Protein AF-A0A7S2NDV3-F1 (afdb_monomer)

Radius of gyration: 21.77 Å; Cα contacts (8 Å, |Δi|>4): 247; chains: 1; bounding box: 43×36×60 Å

Secondary structure (DSSP, 8-state):
--HHHHHHHHHHHHHTT-----S----TT-HHHHHHTT-TT--SS----S------SSS-GGGB-SSSGGGS-PBPB-TTSBBB-TTS-BSSB-TTS-B--B--GGGB---B--TTS-GGGSSBPPPPSSHHHHHHHHHHHHHHHHHHHHHHHH---B-TTS-B--PPPP------

Organism: NCBI:txid327968

Foldseek 3Di:
DDPVVVVVVVVVCVVVVNQDDPPQDDDQVDQVSCVVSVNRPGDPDDDDPDWDDADDDDDDPQQKACQAIPGIGAGEADQLQATAGPVRHHPQADPVGQGDDGDAAPRHRQFDDDPPDDLVPGNGHGDDRDDPRRVQSVVLNVLSVVLVCCVPVVVDQADPVRHGRDRDGDDDDPDD

pLDDT: mean 88.49, std 9.41, range [41.91, 98.19]

Structure (mmCIF, N/CA/C/O backbone):
data_AF-A0A7S2NDV3-F1
#
_entry.id   AF-A0A7S2NDV3-F1
#
loop_
_atom_site.group_PDB
_atom_site.id
_atom_site.type_symbol
_atom_site.label_atom_id
_atom_site.label_alt_id
_atom_site.label_comp_id
_atom_site.label_asym_id
_atom_site.label_entity_id
_atom_site.label_seq_id
_atom_site.pdbx_PDB_ins_code
_atom_site.Cartn_x
_atom_site.Cartn_y
_atom_site.Cartn_z
_atom_site.occupancy
_atom_site.B_iso_or_equiv
_atom_site.auth_seq_id
_atom_site.auth_comp_id
_atom_site.auth_asym_id
_atom_site.auth_atom_id
_atom_site.pdbx_PDB_model_num
ATOM 1 N N . MET A 1 1 ? 12.909 -9.324 -5.834 1.00 70.31 1 MET A N 1
ATOM 2 C CA . MET A 1 1 ? 12.672 -10.506 -6.708 1.00 70.31 1 MET A CA 1
ATOM 3 C C . MET A 1 1 ? 13.880 -11.443 -6.679 1.00 70.31 1 MET A C 1
ATOM 5 O O . MET A 1 1 ? 14.995 -10.957 -6.842 1.00 70.31 1 MET A O 1
ATOM 9 N N . PRO A 1 2 ? 13.688 -12.766 -6.529 1.00 90.62 2 PRO A N 1
ATOM 10 C CA . PRO A 1 2 ? 14.780 -13.739 -6.563 1.00 90.62 2 PRO A CA 1
ATOM 11 C C . PRO A 1 2 ? 15.594 -13.700 -7.876 1.00 90.62 2 PRO A C 1
ATOM 13 O O . PRO A 1 2 ? 14.996 -13.601 -8.955 1.00 90.62 2 PRO A O 1
ATOM 16 N N . PRO A 1 3 ? 16.934 -13.862 -7.839 1.00 93.12 3 PRO A N 1
ATOM 17 C CA . PRO A 1 3 ? 17.782 -13.780 -9.036 1.00 93.12 3 PRO A CA 1
ATOM 18 C C . PRO A 1 3 ? 17.395 -14.754 -10.161 1.00 93.12 3 PRO A C 1
ATOM 20 O O . PRO A 1 3 ? 17.480 -14.420 -11.345 1.00 93.12 3 PRO A O 1
ATOM 23 N N . ALA A 1 4 ? 16.934 -15.958 -9.808 1.00 95.19 4 ALA A N 1
ATOM 24 C CA . ALA A 1 4 ? 16.512 -16.969 -10.778 1.00 95.19 4 ALA A CA 1
ATOM 25 C C . ALA A 1 4 ? 15.273 -16.530 -11.580 1.00 95.19 4 ALA A C 1
ATOM 27 O O . ALA A 1 4 ? 15.246 -16.691 -12.803 1.00 95.19 4 ALA A O 1
ATOM 28 N N . ALA A 1 5 ? 14.288 -15.924 -10.908 1.00 95.50 5 ALA A N 1
ATOM 29 C CA . ALA A 1 5 ? 13.091 -15.386 -11.547 1.00 95.50 5 ALA A CA 1
ATOM 30 C C . ALA A 1 5 ? 13.449 -14.220 -12.481 1.00 95.50 5 ALA A C 1
ATOM 32 O O . ALA A 1 5 ? 13.055 -14.221 -13.646 1.00 95.50 5 ALA A O 1
ATOM 33 N N . ALA A 1 6 ? 14.307 -13.300 -12.023 1.00 93.56 6 ALA A N 1
ATOM 34 C CA . ALA A 1 6 ? 14.799 -12.187 -12.839 1.00 93.56 6 ALA A CA 1
ATOM 35 C C . ALA A 1 6 ? 15.451 -12.671 -14.145 1.00 93.56 6 ALA A C 1
ATOM 37 O O . ALA A 1 6 ? 15.145 -12.186 -15.238 1.00 93.56 6 ALA A O 1
ATOM 38 N N . LYS A 1 7 ? 16.323 -13.683 -14.038 1.00 95.69 7 LYS A N 1
ATOM 39 C CA . LYS A 1 7 ? 17.017 -14.287 -15.182 1.00 95.69 7 LYS A CA 1
ATOM 40 C C . LYS A 1 7 ? 16.050 -14.968 -16.150 1.00 95.69 7 LYS A C 1
ATOM 42 O O . LYS A 1 7 ? 16.235 -14.864 -17.365 1.00 95.69 7 LYS A O 1
ATOM 47 N N . TYR A 1 8 ? 15.038 -15.663 -15.631 1.00 96.38 8 TYR A N 1
ATOM 48 C CA . TYR A 1 8 ? 13.991 -16.272 -16.449 1.00 96.38 8 TYR A CA 1
ATOM 49 C C . TYR A 1 8 ? 13.223 -15.209 -17.245 1.00 96.38 8 TYR A C 1
ATOM 51 O O . TYR A 1 8 ? 13.155 -15.315 -18.472 1.00 96.38 8 TYR A O 1
ATOM 59 N N . CYS A 1 9 ? 12.724 -14.167 -16.571 1.00 96.50 9 CYS A N 1
ATOM 60 C CA . CYS A 1 9 ? 11.962 -13.088 -17.201 1.00 96.50 9 CYS A CA 1
ATOM 61 C C . CYS A 1 9 ? 12.781 -12.394 -18.290 1.00 96.50 9 CYS A C 1
ATOM 63 O O . CYS A 1 9 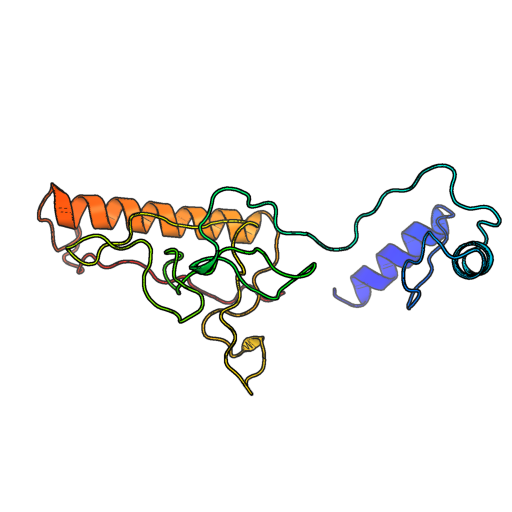? 12.309 -12.264 -19.418 1.00 96.50 9 CYS A O 1
ATOM 65 N N . LYS A 1 10 ? 14.045 -12.052 -18.003 1.00 95.94 10 LYS A N 1
ATOM 66 C CA . LYS A 1 10 ? 14.936 -11.422 -18.986 1.00 95.94 10 LYS A CA 1
ATOM 67 C C . LYS A 1 10 ? 15.077 -12.257 -20.256 1.00 95.94 10 LYS A C 1
ATOM 69 O O . LYS A 1 10 ? 14.943 -11.736 -21.362 1.00 95.94 10 LYS A O 1
ATOM 74 N N . ARG A 1 11 ? 15.304 -13.566 -20.103 1.00 96.81 11 ARG A N 1
ATOM 75 C CA . ARG A 1 11 ? 15.423 -14.499 -21.233 1.00 96.81 11 ARG A CA 1
ATOM 76 C C . ARG A 1 11 ? 14.124 -14.594 -22.033 1.00 96.81 11 ARG A C 1
ATOM 78 O O . ARG A 1 11 ? 14.182 -14.627 -23.260 1.00 96.81 11 ARG A O 1
ATOM 85 N N . TYR A 1 12 ? 12.977 -14.652 -21.358 1.00 97.81 12 TYR A N 1
ATOM 86 C CA . TYR A 1 12 ? 11.671 -14.688 -22.017 1.00 97.81 12 TYR A CA 1
ATOM 87 C C . TYR A 1 12 ? 11.427 -13.423 -22.846 1.00 97.81 12 TYR A C 1
ATOM 89 O O . TYR A 1 12 ? 11.099 -13.526 -24.026 1.00 97.81 12 TYR A O 1
ATOM 97 N N . MET A 1 13 ? 11.655 -12.245 -22.263 1.00 97.81 13 MET A N 1
ATOM 98 C CA . MET A 1 13 ? 11.499 -10.962 -22.950 1.00 97.81 13 MET A CA 1
ATOM 99 C C . MET A 1 13 ? 12.413 -10.873 -24.182 1.00 97.81 13 MET A C 1
ATOM 101 O O . MET A 1 13 ? 11.939 -10.579 -25.276 1.00 97.81 13 MET A O 1
ATOM 105 N N . THR A 1 14 ? 13.695 -11.242 -24.052 1.00 97.12 14 THR A N 1
ATOM 106 C CA . THR A 1 14 ? 14.635 -11.270 -25.188 1.00 97.12 14 THR A CA 1
ATOM 107 C C . THR A 1 14 ? 14.188 -12.231 -26.293 1.00 97.12 14 THR A C 1
ATOM 109 O O . THR A 1 14 ? 14.258 -11.875 -27.467 1.00 97.12 14 THR A O 1
ATOM 112 N N . ARG A 1 15 ? 13.694 -13.429 -25.945 1.00 98.06 15 ARG A N 1
ATOM 113 C CA . ARG A 1 15 ? 13.183 -14.408 -26.924 1.00 98.06 15 ARG A CA 1
ATOM 114 C C . ARG A 1 15 ? 11.976 -13.882 -27.705 1.00 98.06 15 ARG A C 1
ATOM 116 O O . ARG A 1 15 ? 11.782 -14.290 -28.842 1.00 98.06 15 ARG A O 1
ATOM 123 N N . ASN A 1 16 ? 11.190 -12.996 -27.100 1.00 98.19 16 ASN A N 1
ATOM 124 C CA . ASN A 1 16 ? 10.034 -12.357 -27.724 1.00 98.19 16 ASN A CA 1
ATOM 125 C C . ASN A 1 16 ? 10.367 -10.975 -28.311 1.00 98.19 16 ASN A C 1
ATOM 127 O O . ASN A 1 16 ? 9.462 -10.189 -28.564 1.00 98.19 16 ASN A O 1
ATOM 131 N N . HIS A 1 17 ? 11.653 -10.672 -28.524 1.00 96.94 17 HIS A N 1
ATOM 132 C CA . HIS A 1 17 ? 12.119 -9.417 -29.123 1.00 96.94 17 HIS A CA 1
ATOM 133 C C . HIS A 1 17 ? 11.707 -8.152 -28.350 1.00 96.94 17 HIS A C 1
ATOM 135 O O . HIS A 1 17 ? 11.635 -7.066 -28.917 1.00 96.94 17 HIS A O 1
ATOM 141 N N . ILE A 1 18 ? 11.483 -8.276 -27.039 1.00 96.81 18 ILE A N 1
ATOM 142 C CA . ILE A 1 18 ? 11.200 -7.142 -26.159 1.00 96.81 18 ILE A CA 1
ATOM 143 C C . ILE A 1 18 ? 12.537 -6.550 -25.697 1.00 96.81 18 ILE A C 1
ATOM 145 O O . ILE A 1 18 ? 13.295 -7.183 -24.946 1.00 96.81 18 ILE A O 1
ATOM 149 N N . ALA A 1 19 ? 12.830 -5.336 -26.168 1.00 95.25 19 ALA A N 1
ATOM 150 C CA . ALA A 1 19 ? 13.983 -4.554 -25.737 1.00 95.25 19 ALA A CA 1
ATOM 151 C C . ALA A 1 19 ? 13.829 -4.154 -24.261 1.00 95.25 19 ALA A C 1
ATOM 153 O O . ALA A 1 19 ? 12.751 -3.775 -23.809 1.00 95.25 19 ALA A O 1
ATOM 154 N N . GLN A 1 20 ? 14.908 -4.281 -23.491 1.00 94.00 20 GLN A N 1
ATOM 155 C CA . GLN A 1 20 ? 14.910 -4.057 -22.046 1.00 94.00 20 GLN A CA 1
ATOM 156 C C . GLN A 1 20 ? 16.024 -3.073 -21.700 1.00 94.00 20 GLN A C 1
ATOM 158 O O . GLN A 1 20 ? 17.187 -3.326 -22.014 1.00 94.00 20 GLN A O 1
ATOM 163 N N . HIS A 1 21 ? 15.674 -1.989 -21.012 1.00 94.25 21 HIS A N 1
ATOM 164 C CA . HIS A 1 21 ? 16.608 -0.957 -20.570 1.00 94.25 21 HIS A CA 1
ATOM 165 C C . HIS A 1 21 ? 16.515 -0.835 -19.047 1.00 94.25 21 HIS A C 1
ATOM 167 O O . HIS A 1 21 ? 15.452 -0.546 -18.507 1.00 94.25 21 HIS A O 1
ATOM 173 N N . TYR A 1 22 ? 17.624 -1.092 -18.355 1.00 92.06 22 TYR A N 1
ATOM 174 C CA . TYR A 1 22 ? 17.726 -0.992 -16.896 1.00 92.06 22 TYR A CA 1
ATOM 175 C C . TYR A 1 22 ? 18.493 0.272 -16.507 1.00 92.06 22 TYR A C 1
ATOM 177 O O . TYR A 1 22 ? 19.130 0.889 -17.363 1.00 92.06 22 TYR A O 1
ATOM 185 N N . GLU A 1 23 ? 18.392 0.676 -15.234 1.00 91.38 23 GLU A N 1
ATOM 186 C CA . GLU A 1 23 ? 19.080 1.868 -14.693 1.00 91.38 23 GLU A CA 1
ATOM 187 C C . GLU A 1 23 ? 18.840 3.125 -15.548 1.00 91.38 23 GLU A C 1
ATOM 189 O O . GLU A 1 23 ? 19.678 4.014 -15.689 1.00 91.38 23 GLU A O 1
ATOM 194 N N . THR A 1 24 ? 17.671 3.175 -16.184 1.00 92.25 24 THR A N 1
ATOM 195 C CA . THR A 1 24 ? 17.275 4.239 -17.095 1.00 92.25 24 THR A CA 1
ATOM 196 C C . THR A 1 24 ? 16.005 4.849 -16.542 1.00 92.25 24 THR A C 1
ATOM 198 O O . THR A 1 24 ? 14.953 4.214 -16.521 1.00 92.25 24 THR A O 1
ATOM 201 N N . LYS A 1 25 ? 16.129 6.077 -16.041 1.00 91.44 25 LYS A N 1
ATOM 202 C CA . LYS A 1 25 ? 14.998 6.852 -15.547 1.00 91.44 25 LYS A CA 1
ATOM 203 C C . LYS A 1 25 ? 14.077 7.198 -16.715 1.00 91.44 25 LYS A C 1
ATOM 205 O O . LYS A 1 25 ? 14.547 7.576 -17.784 1.00 91.44 25 LYS A O 1
ATOM 210 N N . TYR A 1 26 ? 12.777 7.055 -16.493 1.00 92.31 26 TYR A N 1
ATOM 211 C CA . TYR A 1 26 ? 11.763 7.444 -17.462 1.00 92.31 26 TYR A CA 1
ATOM 212 C C . TYR A 1 26 ? 11.678 8.973 -17.554 1.00 92.31 26 TYR A C 1
ATOM 214 O O . TYR A 1 26 ? 11.401 9.641 -16.555 1.00 92.31 26 TYR A O 1
ATOM 222 N N . GLU A 1 27 ? 11.935 9.512 -18.745 1.00 93.25 27 GLU A N 1
ATOM 223 C CA . GLU A 1 27 ? 11.950 10.951 -19.027 1.00 93.25 27 GLU A CA 1
ATOM 224 C C . GLU A 1 27 ? 11.256 11.224 -20.374 1.00 93.25 27 GLU A C 1
ATOM 226 O O . GLU A 1 27 ? 11.921 11.480 -21.375 1.00 93.25 27 GLU A O 1
ATOM 231 N N . PRO A 1 28 ? 9.913 11.176 -20.431 1.00 92.44 28 PRO A N 1
ATOM 232 C CA . PRO A 1 28 ? 9.171 11.226 -21.697 1.00 92.44 28 PRO A CA 1
ATOM 233 C C . PRO A 1 28 ? 9.291 12.568 -22.432 1.00 92.44 28 PRO A C 1
ATOM 235 O O . PRO A 1 28 ? 9.024 12.644 -23.624 1.00 92.44 28 PRO A O 1
ATOM 238 N N . GLN A 1 29 ? 9.718 13.624 -21.735 1.00 93.50 29 GLN A N 1
ATOM 239 C CA . GLN A 1 29 ? 9.953 14.954 -22.307 1.00 93.50 29 GLN A CA 1
ATOM 240 C C . GLN A 1 29 ? 11.368 15.116 -22.896 1.00 93.50 29 GLN A C 1
ATOM 242 O O . GLN A 1 29 ? 11.737 16.211 -23.309 1.00 93.50 29 GLN A O 1
ATOM 247 N N . SER A 1 30 ? 12.193 14.063 -22.879 1.00 95.19 30 SER A N 1
ATOM 248 C CA . SER A 1 30 ? 13.601 14.110 -23.277 1.00 95.19 30 SER A CA 1
ATOM 249 C C . SER A 1 30 ? 13.850 13.300 -24.549 1.00 95.19 30 SER A C 1
ATOM 251 O O . SER A 1 30 ? 13.833 12.069 -24.535 1.00 95.19 30 SER A O 1
ATOM 253 N N . ASP A 1 31 ? 14.189 13.978 -25.646 1.00 94.88 31 ASP A N 1
ATOM 254 C CA . ASP A 1 31 ? 14.605 13.320 -26.897 1.00 94.88 31 ASP A CA 1
ATOM 255 C C . ASP A 1 31 ? 15.852 12.443 -26.706 1.00 94.88 31 ASP A C 1
ATOM 257 O O . ASP A 1 31 ? 16.031 11.421 -27.378 1.00 94.88 31 ASP A O 1
ATOM 261 N N . ALA A 1 32 ? 16.713 12.814 -25.752 1.00 94.88 32 ALA A N 1
ATOM 262 C CA . ALA A 1 32 ? 17.893 12.041 -25.389 1.00 94.88 32 ALA A CA 1
ATOM 263 C C . ALA A 1 32 ? 17.518 10.698 -24.742 1.00 94.88 32 ALA A C 1
ATOM 265 O O . ALA A 1 32 ? 18.160 9.686 -25.031 1.00 94.88 32 ALA A O 1
ATOM 266 N N . PHE A 1 33 ? 16.469 10.662 -23.912 1.00 95.38 33 PHE A N 1
ATOM 267 C CA . PHE A 1 33 ? 15.936 9.419 -23.346 1.00 95.38 33 PHE A CA 1
ATOM 268 C C . PHE A 1 33 ? 15.420 8.495 -24.453 1.00 95.38 33 PHE A C 1
ATOM 270 O O . PHE A 1 33 ? 15.849 7.343 -24.540 1.00 95.38 33 PHE A O 1
ATOM 277 N N . TRP A 1 34 ? 14.579 9.024 -25.340 1.00 96.38 34 TRP A N 1
ATOM 278 C CA . TRP A 1 34 ? 13.995 8.282 -26.456 1.00 96.38 34 TRP A CA 1
ATOM 279 C C . TRP A 1 34 ? 15.053 7.712 -27.404 1.00 96.38 34 TRP A C 1
ATOM 281 O O . TRP A 1 34 ? 15.033 6.525 -27.740 1.00 96.38 34 TRP A O 1
ATOM 291 N N . SER A 1 35 ? 16.054 8.523 -27.745 1.00 95.19 35 SER A N 1
ATOM 292 C CA . SER A 1 35 ? 17.195 8.091 -28.556 1.00 95.19 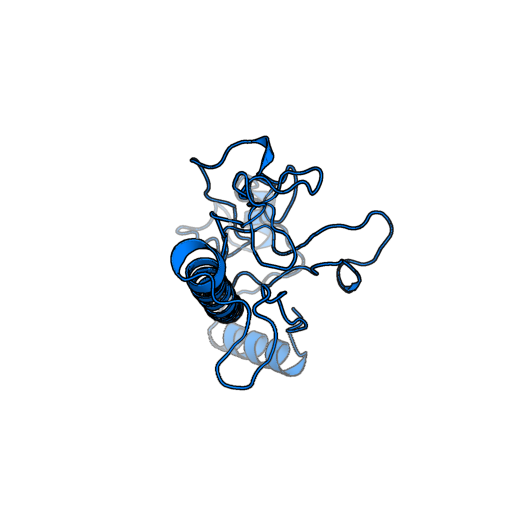35 SER A CA 1
ATOM 293 C C . SER A 1 35 ? 18.024 7.008 -27.856 1.00 95.19 35 SER A C 1
ATOM 295 O O . SER A 1 35 ? 18.395 6.018 -28.487 1.00 95.19 35 SER A O 1
ATOM 297 N N . LYS A 1 36 ? 18.272 7.141 -26.542 1.00 95.31 36 LYS A N 1
ATOM 298 C CA . LYS A 1 36 ? 19.018 6.154 -25.737 1.00 95.31 36 LYS A CA 1
ATOM 299 C C . LYS A 1 36 ? 18.354 4.774 -25.739 1.00 95.31 36 LYS A C 1
ATOM 301 O O . LYS A 1 36 ? 19.061 3.767 -25.678 1.00 95.31 36 LYS A O 1
ATOM 306 N N . ILE A 1 37 ? 17.025 4.717 -25.804 1.00 95.56 37 ILE A N 1
ATOM 307 C CA . ILE A 1 37 ? 16.271 3.455 -25.840 1.00 95.56 37 ILE A CA 1
ATOM 308 C C . ILE A 1 37 ? 15.894 3.003 -27.261 1.00 95.56 37 ILE A C 1
ATOM 310 O O . ILE A 1 37 ? 15.161 2.034 -27.422 1.00 95.56 37 ILE A O 1
ATOM 314 N N . GLY A 1 38 ? 16.416 3.671 -28.296 1.00 94.62 38 GLY A N 1
ATOM 315 C CA . GLY A 1 38 ? 16.211 3.286 -29.696 1.00 94.62 38 GLY A CA 1
ATOM 316 C C . GLY A 1 38 ? 14.837 3.640 -30.271 1.00 94.62 38 GLY A C 1
ATOM 317 O O . GLY A 1 38 ? 14.471 3.112 -31.316 1.00 94.62 38 GLY A O 1
ATOM 318 N N . LEU A 1 39 ? 14.091 4.533 -29.619 1.00 94.88 39 LEU A N 1
ATOM 319 C CA . LEU A 1 39 ? 12.767 5.002 -30.037 1.00 94.88 39 LEU A CA 1
ATOM 320 C C . LEU A 1 39 ? 12.829 6.485 -30.416 1.00 94.88 39 LEU A C 1
ATOM 322 O O . LEU A 1 39 ? 12.183 7.322 -29.798 1.00 94.88 39 LEU A O 1
ATOM 326 N N . VAL A 1 40 ? 13.672 6.831 -31.393 1.00 93.62 40 VAL A N 1
ATOM 327 C CA . VAL A 1 40 ? 13.855 8.223 -31.839 1.00 93.62 40 VAL A CA 1
ATOM 328 C C . VAL A 1 40 ? 12.506 8.822 -32.251 1.00 93.62 40 VAL A C 1
ATOM 330 O O . VAL A 1 40 ? 11.814 8.255 -33.090 1.00 93.62 40 VAL A O 1
ATOM 333 N N . GLY A 1 41 ? 12.155 9.976 -31.676 1.00 89.19 41 GLY A N 1
ATOM 334 C CA . GLY A 1 41 ? 10.860 10.630 -31.901 1.00 89.19 41 GLY A CA 1
ATOM 335 C C . GLY A 1 41 ? 9.739 10.186 -30.955 1.00 89.19 41 GLY A C 1
ATOM 336 O O . GLY A 1 41 ? 8.628 10.694 -31.076 1.00 89.19 41 GLY A O 1
ATOM 337 N N . GLY A 1 42 ? 10.026 9.297 -29.999 1.00 93.94 42 GLY A N 1
ATOM 338 C CA . GLY A 1 42 ? 9.066 8.836 -28.999 1.00 93.94 42 GLY A CA 1
ATOM 339 C C . GLY A 1 42 ? 8.412 7.500 -29.343 1.00 93.94 42 GLY A C 1
ATOM 340 O O . GLY A 1 42 ? 8.625 6.928 -30.411 1.00 93.94 42 GLY A O 1
ATOM 341 N N . ALA A 1 43 ? 7.624 6.978 -28.404 1.00 94.44 43 ALA A N 1
ATOM 342 C CA . ALA A 1 43 ? 6.804 5.791 -28.625 1.00 94.44 43 ALA A CA 1
ATOM 343 C C . ALA A 1 43 ? 5.432 6.164 -29.211 1.00 94.44 43 ALA A C 1
ATOM 345 O O . ALA A 1 43 ? 4.837 7.161 -28.812 1.00 94.44 43 ALA A O 1
ATOM 346 N N . ASP A 1 44 ? 4.872 5.313 -30.077 1.00 95.75 44 ASP A N 1
ATOM 347 C CA . ASP A 1 44 ? 3.494 5.486 -30.571 1.00 95.75 44 ASP A CA 1
ATOM 348 C C . ASP A 1 44 ? 2.447 5.326 -29.455 1.00 95.75 44 ASP A C 1
ATOM 350 O O . ASP A 1 44 ? 1.351 5.888 -29.511 1.00 95.75 44 ASP A O 1
ATOM 354 N N . LYS A 1 45 ? 2.760 4.484 -28.462 1.00 95.31 45 LYS A N 1
ATOM 355 C CA . LYS A 1 45 ? 1.917 4.189 -27.300 1.00 95.31 45 LYS A CA 1
ATOM 356 C C . LYS A 1 45 ? 2.776 3.979 -26.066 1.00 95.31 45 LYS A C 1
ATOM 358 O O . LYS A 1 45 ? 3.784 3.278 -26.114 1.00 95.31 45 LYS A O 1
ATOM 363 N N . GLU A 1 46 ? 2.302 4.507 -24.947 1.00 93.75 46 GLU A N 1
ATOM 364 C CA . GLU A 1 46 ? 2.987 4.439 -23.663 1.00 93.75 46 GLU A CA 1
ATOM 365 C C . GLU A 1 46 ? 2.095 3.744 -22.631 1.00 93.75 46 GLU A C 1
ATOM 367 O O . GLU A 1 46 ? 0.943 4.123 -22.421 1.00 93.75 46 GLU A O 1
ATOM 372 N N . TYR A 1 47 ? 2.638 2.717 -21.977 1.00 92.88 47 TYR A N 1
ATOM 373 C CA . TYR A 1 47 ? 1.998 2.021 -20.863 1.00 92.88 47 TYR A CA 1
ATOM 374 C C . TYR A 1 47 ? 2.874 2.204 -19.624 1.00 92.88 47 TYR A C 1
ATOM 376 O O . TYR A 1 47 ? 3.948 1.613 -19.511 1.00 92.88 47 TYR A O 1
ATOM 384 N N . VAL A 1 48 ? 2.437 3.070 -18.709 1.00 88.81 48 VAL A N 1
ATOM 385 C CA . VAL A 1 48 ? 3.226 3.488 -17.544 1.00 88.81 48 VAL A CA 1
ATOM 386 C C . VAL A 1 48 ? 2.849 2.631 -16.337 1.00 88.81 48 VAL A C 1
ATOM 388 O O . VAL A 1 48 ? 1.886 2.914 -15.634 1.00 88.81 48 VAL A O 1
ATOM 391 N N . CYS A 1 49 ? 3.627 1.577 -16.092 1.00 87.75 49 CYS A N 1
ATOM 392 C CA . CYS A 1 49 ? 3.465 0.680 -14.940 1.00 87.75 49 CYS A CA 1
ATOM 393 C C . CYS A 1 49 ? 4.525 0.948 -13.855 1.00 87.75 49 CYS A C 1
ATOM 395 O O . CYS A 1 49 ? 5.116 0.013 -13.316 1.00 87.75 49 CYS A O 1
ATOM 397 N N . ILE A 1 50 ? 4.827 2.223 -13.585 1.00 81.75 50 ILE A N 1
ATOM 398 C CA . ILE A 1 50 ? 5.850 2.635 -12.613 1.00 81.75 50 ILE A CA 1
ATOM 399 C C . ILE A 1 50 ? 5.244 3.466 -11.482 1.00 81.75 50 ILE A C 1
ATOM 401 O O . ILE A 1 50 ? 4.789 4.588 -11.685 1.00 81.75 50 ILE A O 1
ATOM 405 N N . GLY A 1 51 ? 5.307 2.911 -10.271 1.00 76.38 51 GLY A N 1
ATOM 406 C CA . GLY A 1 51 ? 4.810 3.553 -9.059 1.00 76.38 51 GLY A CA 1
ATOM 407 C C . GLY A 1 51 ? 3.285 3.632 -8.987 1.00 76.38 51 GLY A C 1
ATOM 408 O O . GLY A 1 51 ? 2.577 3.635 -9.990 1.00 76.38 51 GLY A O 1
ATOM 409 N N . VAL A 1 52 ? 2.786 3.713 -7.761 1.00 78.94 52 VAL A N 1
ATOM 410 C CA . VAL A 1 52 ? 1.391 4.040 -7.462 1.00 78.94 52 VAL A CA 1
ATOM 411 C C . VAL A 1 52 ? 1.341 5.428 -6.836 1.00 78.94 52 VAL A C 1
ATOM 413 O O . VAL A 1 52 ? 2.323 5.893 -6.251 1.00 78.94 52 VAL A O 1
ATOM 416 N N . LYS A 1 53 ? 0.210 6.112 -6.997 1.00 82.06 53 LYS A N 1
ATOM 417 C CA . LYS A 1 53 ? -0.057 7.411 -6.378 1.00 82.06 53 LYS A CA 1
ATOM 418 C C . LYS A 1 53 ? -1.324 7.309 -5.557 1.00 82.06 53 LYS A C 1
ATOM 420 O O . LYS A 1 53 ? -2.264 6.633 -5.976 1.00 82.06 53 LYS A O 1
ATOM 425 N N . ALA A 1 54 ? -1.354 8.021 -4.440 1.00 82.50 54 ALA A N 1
ATOM 426 C CA . ALA A 1 54 ? -2.568 8.146 -3.667 1.00 82.50 54 ALA A CA 1
ATOM 427 C C . ALA A 1 54 ? -3.649 8.827 -4.516 1.00 82.50 54 ALA A C 1
ATOM 429 O O . ALA A 1 54 ? -3.393 9.819 -5.206 1.00 82.50 54 ALA A O 1
ATOM 430 N N . SER A 1 55 ? -4.862 8.289 -4.458 1.00 80.31 55 SER A N 1
ATOM 431 C CA . SER A 1 55 ? -6.055 8.909 -5.030 1.00 80.31 55 SER A CA 1
ATOM 432 C C . SER A 1 55 ? -7.062 9.104 -3.905 1.00 80.31 55 SER A C 1
ATOM 434 O O . SER A 1 55 ? -7.976 8.309 -3.710 1.00 80.31 55 SER A O 1
ATOM 436 N N . ASN A 1 56 ? -6.827 10.140 -3.103 1.00 85.00 56 ASN A N 1
ATOM 437 C CA . ASN A 1 56 ? -7.682 10.506 -1.987 1.00 85.00 56 ASN A CA 1
ATOM 438 C C . ASN A 1 56 ? -8.040 11.989 -2.081 1.00 85.00 56 ASN A C 1
ATOM 440 O O . ASN A 1 56 ? -7.164 12.851 -2.070 1.00 85.00 56 ASN A O 1
ATOM 444 N N . TYR A 1 57 ? -9.336 12.268 -2.198 1.00 85.50 57 TYR A N 1
ATOM 445 C CA . TYR A 1 57 ? -9.876 13.620 -2.360 1.00 85.50 57 TYR A CA 1
ATOM 446 C C . TYR A 1 57 ? -10.858 14.005 -1.252 1.00 85.50 57 TYR A C 1
ATOM 448 O O . TYR A 1 57 ? -11.438 15.087 -1.308 1.00 85.50 57 TYR A O 1
ATOM 456 N N . PHE A 1 58 ? -11.091 13.111 -0.290 1.00 90.31 58 PHE A N 1
ATOM 457 C CA . PHE A 1 58 ? -12.172 13.243 0.685 1.00 90.31 58 PHE A CA 1
ATOM 458 C C . PHE A 1 58 ? -11.681 13.237 2.131 1.00 90.31 58 PHE A C 1
ATOM 460 O O . PHE A 1 58 ? -12.357 13.803 2.986 1.00 90.31 58 PHE A O 1
ATOM 467 N N . MET A 1 59 ? -10.530 12.623 2.415 1.00 95.31 59 MET A N 1
ATOM 468 C CA . MET A 1 59 ? -9.987 12.634 3.768 1.00 95.31 59 MET A CA 1
ATOM 469 C C . MET A 1 59 ? -9.375 14.001 4.112 1.00 95.31 59 MET A C 1
ATOM 471 O O . MET A 1 59 ? -8.792 14.649 3.234 1.00 95.31 59 MET A O 1
ATOM 475 N N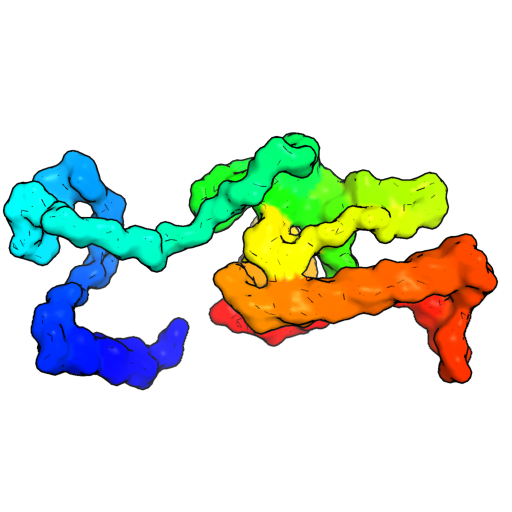 . PRO A 1 60 ? -9.479 14.448 5.375 1.00 94.81 60 PRO A N 1
ATOM 476 C CA . PRO A 1 60 ? -8.870 15.696 5.823 1.00 94.81 60 PRO A CA 1
ATOM 477 C C . PRO A 1 60 ? -7.351 15.681 5.692 1.00 94.81 60 PRO A C 1
ATOM 479 O O . PRO A 1 60 ? -6.716 14.636 5.833 1.00 94.81 60 PRO A O 1
ATOM 482 N N . LYS A 1 61 ? -6.759 16.857 5.464 1.00 93.88 61 LYS A N 1
ATOM 483 C CA . LYS A 1 61 ? -5.316 16.985 5.218 1.00 93.88 61 LYS A CA 1
ATOM 484 C C . LYS A 1 61 ? -4.473 16.492 6.389 1.00 93.88 61 LYS A C 1
ATOM 486 O O . LYS A 1 61 ? -3.422 15.921 6.140 1.00 93.88 61 LYS A O 1
ATOM 491 N N . GLU A 1 62 ? -4.939 16.670 7.622 1.00 94.31 62 GLU A N 1
ATOM 492 C CA . GLU A 1 62 ? -4.246 16.209 8.829 1.00 94.31 62 GLU A CA 1
ATOM 493 C C . GLU A 1 62 ? -4.145 14.679 8.939 1.00 94.31 62 GLU A C 1
ATOM 495 O O . GLU A 1 62 ? -3.362 14.177 9.734 1.00 94.31 62 GLU A O 1
ATOM 500 N N . THR A 1 63 ? -4.906 13.929 8.134 1.00 94.19 63 THR A N 1
ATOM 501 C CA . THR A 1 63 ? -4.844 12.455 8.071 1.00 94.19 63 THR A CA 1
ATOM 502 C C . THR A 1 63 ? -4.028 11.943 6.884 1.00 94.19 63 THR A C 1
ATOM 504 O O . THR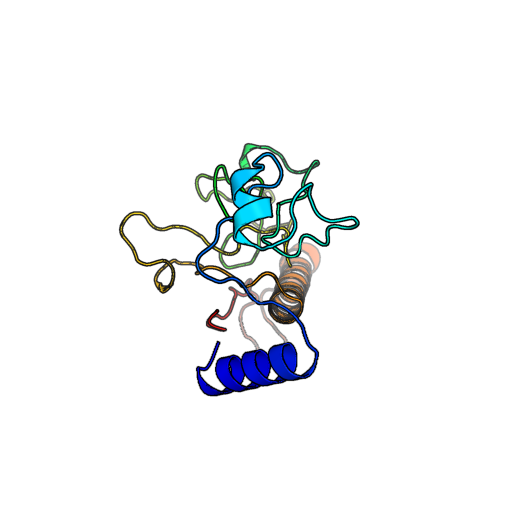 A 1 63 ? -3.982 10.737 6.636 1.00 94.19 63 THR A O 1
ATOM 507 N N . LEU A 1 64 ? -3.435 12.850 6.097 1.00 92.88 64 LEU A N 1
ATOM 508 C CA . LEU A 1 64 ? -2.738 12.519 4.862 1.00 92.88 64 LEU A CA 1
ATOM 509 C C . LEU A 1 64 ? -1.238 12.742 4.992 1.00 92.88 64 LEU A C 1
ATOM 511 O O . LEU A 1 64 ? -0.777 13.817 5.367 1.00 92.88 64 LEU A O 1
ATOM 515 N N . SER A 1 65 ? -0.475 11.745 4.566 1.00 88.38 65 SER A N 1
ATOM 516 C CA . SER A 1 65 ? 0.975 11.792 4.589 1.00 88.38 65 SER A CA 1
ATOM 517 C C . SER A 1 65 ? 1.515 12.900 3.673 1.00 88.38 65 SER A C 1
ATOM 519 O O . SER A 1 65 ? 1.119 13.035 2.511 1.00 88.38 65 SER A O 1
ATOM 521 N N . GLU A 1 66 ? 2.487 13.681 4.148 1.00 85.00 66 GLU A N 1
ATOM 522 C CA . GLU A 1 66 ? 3.172 14.671 3.299 1.00 85.00 66 GLU A CA 1
ATOM 523 C C . GLU A 1 66 ? 4.089 14.009 2.261 1.00 85.00 66 GLU A C 1
ATOM 525 O O . GLU A 1 66 ? 4.387 14.572 1.207 1.00 85.00 66 GLU A O 1
ATOM 530 N N . LYS A 1 67 ? 4.583 12.809 2.583 1.00 80.62 67 LYS A N 1
ATOM 531 C CA . LYS A 1 67 ? 5.539 12.036 1.786 1.00 80.62 67 LYS A CA 1
ATOM 532 C C . LYS A 1 67 ? 5.089 10.584 1.699 1.00 80.62 67 LYS A C 1
ATOM 534 O O . LYS A 1 67 ? 4.233 10.127 2.446 1.00 80.62 67 LYS A O 1
ATOM 539 N N . GLY A 1 68 ? 5.670 9.850 0.764 1.00 75.00 68 GLY A N 1
ATOM 540 C CA . GLY A 1 68 ? 5.382 8.437 0.546 1.00 75.00 68 GLY A CA 1
ATOM 541 C C . GLY A 1 68 ? 5.612 8.055 -0.912 1.00 75.00 68 GLY A C 1
ATOM 542 O O . GLY A 1 68 ? 6.075 8.894 -1.699 1.00 75.00 68 GLY A O 1
ATOM 543 N N . PRO A 1 69 ? 5.278 6.815 -1.302 1.00 71.62 69 PRO A N 1
ATOM 544 C CA . PRO A 1 69 ? 5.306 6.401 -2.700 1.00 71.62 69 PRO A CA 1
ATOM 545 C C . PRO A 1 69 ? 4.590 7.438 -3.582 1.00 71.62 69 PRO A C 1
ATOM 547 O O . PRO A 1 69 ? 3.517 7.921 -3.244 1.00 71.62 69 PRO A O 1
ATOM 550 N N . GLY A 1 70 ? 5.212 7.890 -4.669 1.00 76.75 70 GLY A N 1
ATOM 551 C CA . GLY A 1 70 ? 4.566 8.829 -5.595 1.00 76.75 70 GLY A CA 1
ATOM 552 C C . GLY A 1 70 ? 4.332 10.273 -5.107 1.00 76.75 70 GLY A C 1
ATOM 553 O O . GLY A 1 70 ? 3.780 11.045 -5.891 1.00 76.75 70 GLY A O 1
ATOM 554 N N . GLY A 1 71 ? 4.785 10.668 -3.905 1.00 78.00 71 GLY A N 1
ATOM 555 C CA . GLY A 1 71 ? 4.827 12.076 -3.466 1.00 78.00 71 GLY A CA 1
ATOM 556 C C . GLY A 1 71 ? 3.903 12.492 -2.310 1.00 78.00 71 GLY A C 1
ATOM 557 O O . GLY A 1 71 ? 3.859 13.682 -2.030 1.00 78.00 71 GLY A O 1
ATOM 558 N N . GLY A 1 72 ? 3.210 11.556 -1.646 1.00 85.69 72 GLY A N 1
ATOM 559 C CA . GLY A 1 72 ? 2.326 11.830 -0.493 1.00 85.69 72 GLY A CA 1
ATOM 560 C C . GLY A 1 72 ? 0.830 11.657 -0.794 1.00 85.69 72 GLY A C 1
ATOM 561 O O . GLY A 1 72 ? 0.463 11.187 -1.873 1.00 85.69 72 GLY A O 1
ATOM 562 N N . GLY A 1 73 ? -0.026 12.028 0.161 1.00 89.56 73 GLY A N 1
ATOM 563 C CA . GLY A 1 73 ? -1.490 11.938 0.067 1.00 89.56 73 GLY A CA 1
ATOM 564 C C . GLY A 1 73 ? -2.088 10.606 0.531 1.00 89.56 73 GLY A C 1
ATOM 565 O O . GLY A 1 73 ? -3.263 10.346 0.268 1.00 89.56 73 GLY A O 1
ATOM 566 N N . TRP A 1 74 ? -1.293 9.754 1.179 1.00 91.12 74 TRP A N 1
ATOM 567 C CA . TRP A 1 74 ? -1.725 8.450 1.688 1.00 91.12 74 TRP A CA 1
ATOM 568 C C . TRP A 1 74 ? -2.362 8.594 3.068 1.00 91.12 74 TRP A C 1
ATOM 570 O O . TRP A 1 74 ? -1.959 9.469 3.824 1.00 91.12 74 TRP A O 1
ATOM 580 N N . ILE A 1 75 ? -3.333 7.747 3.411 1.00 93.62 75 ILE A N 1
ATOM 581 C CA . ILE A 1 75 ? -3.998 7.822 4.721 1.00 93.62 75 ILE A CA 1
ATOM 582 C C . ILE A 1 75 ? -3.065 7.287 5.812 1.00 93.62 75 ILE A C 1
ATOM 584 O O . ILE A 1 75 ? -2.580 6.156 5.714 1.00 93.62 75 ILE A O 1
ATOM 588 N N . GLU A 1 76 ? -2.843 8.083 6.850 1.00 92.12 76 GLU A N 1
ATOM 589 C CA . GLU A 1 76 ? -2.115 7.674 8.048 1.00 92.12 76 GLU A CA 1
ATOM 590 C C . GLU A 1 76 ? -2.976 6.731 8.899 1.00 92.12 76 GLU A C 1
ATOM 592 O O . GLU A 1 76 ? -4.159 6.984 9.150 1.00 92.12 76 GLU A O 1
ATOM 597 N N . ILE A 1 77 ? -2.381 5.619 9.333 1.00 92.56 77 ILE A N 1
ATOM 598 C CA . ILE A 1 77 ? -3.056 4.580 10.120 1.00 92.56 77 ILE A CA 1
ATOM 599 C C . ILE A 1 77 ? -2.216 4.162 11.318 1.00 92.56 77 ILE A C 1
ATOM 601 O O . ILE A 1 77 ? -0.989 4.174 11.243 1.00 92.56 77 ILE A O 1
ATOM 605 N N . ASP A 1 78 ? -2.881 3.746 12.392 1.00 90.88 78 ASP A N 1
ATOM 606 C CA . ASP A 1 78 ? -2.240 3.075 13.519 1.00 90.88 78 ASP A CA 1
ATOM 607 C C . ASP A 1 78 ? -2.106 1.557 13.283 1.00 90.88 78 ASP A C 1
ATOM 609 O O . ASP A 1 78 ? -2.535 1.002 12.266 1.00 90.88 78 ASP A O 1
ATOM 613 N N . SER A 1 79 ? -1.532 0.846 14.259 1.00 89.94 79 SER A N 1
ATOM 614 C CA . SER A 1 79 ? -1.363 -0.615 14.178 1.00 89.94 79 SER A CA 1
ATOM 615 C C . SER A 1 79 ? -2.678 -1.401 14.117 1.00 89.94 79 SER A C 1
ATOM 617 O O . SER A 1 79 ? -2.655 -2.585 13.806 1.00 89.94 79 SER A O 1
ATOM 619 N N . THR A 1 80 ? -3.828 -0.789 14.395 1.00 92.50 80 THR A N 1
ATOM 620 C CA . THR A 1 80 ? -5.160 -1.408 14.298 1.00 92.50 80 THR A CA 1
ATOM 621 C C . THR A 1 80 ? -5.874 -1.087 12.983 1.00 92.50 80 THR A C 1
ATOM 623 O O . THR A 1 80 ? -7.023 -1.507 12.803 1.00 92.50 80 THR A O 1
ATOM 626 N N . LEU A 1 81 ? -5.184 -0.397 12.059 1.00 93.62 81 LEU A N 1
ATOM 627 C CA . LEU A 1 81 ? -5.687 0.145 10.788 1.00 93.62 81 LEU A CA 1
ATOM 628 C C . LEU A 1 81 ? -6.655 1.323 10.961 1.00 93.62 81 LEU A C 1
ATOM 630 O O . LEU A 1 81 ? -7.309 1.734 9.995 1.00 93.62 81 LEU A O 1
ATOM 634 N N . ALA A 1 82 ? -6.785 1.842 12.183 1.00 94.88 82 ALA A N 1
ATOM 635 C CA . ALA A 1 82 ? -7.613 3.000 12.462 1.00 94.88 82 ALA A CA 1
ATOM 636 C C . ALA A 1 82 ? -6.936 4.253 11.910 1.00 94.88 82 ALA A C 1
ATOM 638 O O . ALA A 1 82 ? -5.717 4.399 12.000 1.00 94.88 82 ALA A O 1
ATOM 639 N N . VAL A 1 83 ? -7.726 5.160 11.336 1.00 95.19 83 VAL A N 1
ATOM 640 C CA . VAL A 1 83 ? -7.181 6.411 10.798 1.00 95.19 83 VAL A CA 1
ATOM 641 C C . VAL A 1 83 ? -6.693 7.292 11.946 1.00 95.19 83 VAL A C 1
ATOM 643 O O . VAL A 1 83 ? -7.429 7.524 12.915 1.00 95.19 83 VAL A O 1
ATOM 646 N N . GLN A 1 84 ? -5.471 7.794 11.798 1.00 94.12 84 GLN A N 1
ATOM 647 C CA . GLN A 1 84 ? -4.808 8.699 12.733 1.00 94.12 84 GLN A CA 1
ATOM 648 C C . GLN A 1 84 ? -4.365 9.984 12.021 1.00 94.12 84 GLN A C 1
ATOM 650 O O . GLN A 1 84 ? -4.389 10.068 10.790 1.00 94.12 84 GLN A O 1
ATOM 655 N N . THR A 1 85 ? -3.979 10.994 12.792 1.00 93.56 85 THR A N 1
ATOM 65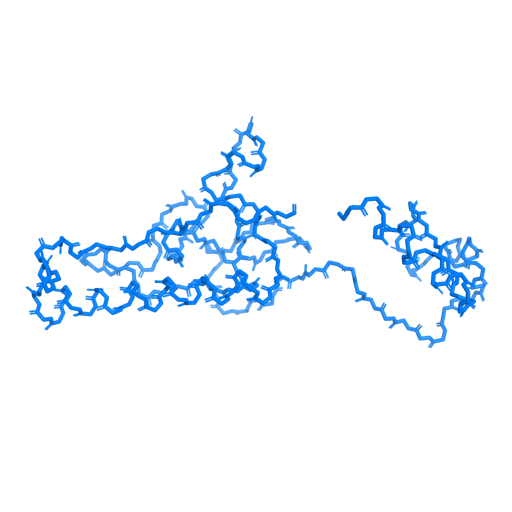6 C CA . THR A 1 85 ? -3.345 12.198 12.255 1.00 93.56 85 THR A CA 1
ATOM 657 C C . THR A 1 85 ? -1.872 11.949 11.927 1.00 93.56 85 THR A C 1
ATOM 659 O O . THR A 1 85 ? -1.280 10.949 12.346 1.00 93.56 85 THR A O 1
ATOM 662 N N . THR A 1 86 ? -1.244 12.883 11.217 1.00 88.25 86 THR A N 1
ATOM 663 C CA . THR A 1 86 ? 0.202 12.878 10.942 1.00 88.25 86 THR A CA 1
ATOM 664 C C . THR A 1 86 ? 1.072 12.933 12.201 1.00 88.25 86 THR A C 1
ATOM 666 O O . THR A 1 86 ? 2.244 12.560 12.158 1.00 88.25 86 THR A O 1
ATOM 669 N N . GLU A 1 87 ? 0.510 13.357 13.333 1.00 87.50 87 GLU A N 1
ATOM 670 C CA . GLU A 1 87 ? 1.161 13.381 14.647 1.00 87.50 87 GLU A CA 1
ATOM 671 C C . GLU A 1 87 ? 1.009 12.054 15.413 1.00 87.50 87 GLU A C 1
ATOM 673 O O . GLU A 1 87 ? 1.588 11.897 16.488 1.00 87.50 87 GLU A O 1
ATOM 678 N N . GLY A 1 88 ? 0.261 11.091 14.863 1.00 87.38 88 GLY A N 1
ATOM 679 C CA . GLY A 1 88 ? -0.007 9.796 15.491 1.00 87.38 88 GLY A CA 1
ATOM 680 C C . GLY A 1 88 ? -1.162 9.814 16.495 1.00 87.38 88 GLY A C 1
ATOM 681 O O . GLY A 1 88 ? -1.283 8.894 17.303 1.00 87.38 88 GLY A O 1
ATOM 682 N N . GLU A 1 89 ? -2.006 10.849 16.476 1.00 91.69 89 GLU A N 1
ATOM 683 C CA . GLU A 1 89 ? -3.193 10.929 17.330 1.00 91.69 89 GLU A CA 1
ATOM 684 C C . GLU A 1 89 ? -4.391 10.250 16.661 1.00 91.69 89 GLU A C 1
ATOM 686 O O . GLU A 1 89 ? -4.576 10.339 15.447 1.00 91.69 89 GLU A O 1
ATOM 691 N N . SER A 1 90 ? -5.242 9.576 17.441 1.00 93.25 90 SER A N 1
ATOM 692 C CA . SER A 1 90 ? -6.442 8.955 16.877 1.00 93.25 90 SER A CA 1
ATOM 693 C C . SER A 1 90 ? -7.396 10.025 16.349 1.00 93.25 90 SER A C 1
ATOM 695 O O . SER A 1 90 ? -7.920 10.835 17.111 1.00 93.25 90 SER A O 1
ATOM 697 N N . TRP A 1 91 ? -7.639 10.003 15.039 1.00 95.62 91 TRP A N 1
ATOM 698 C CA . TRP A 1 91 ? -8.600 10.890 14.380 1.00 95.62 91 TRP A CA 1
ATOM 699 C C . TRP A 1 91 ? -9.982 10.237 14.258 1.00 95.62 91 TRP A C 1
ATOM 701 O O . TRP A 1 91 ? -11.006 10.903 14.139 1.00 95.62 91 TRP A O 1
ATOM 711 N N . SER A 1 92 ? -10.009 8.906 14.270 1.00 94.38 92 SER A N 1
ATOM 712 C CA . SER A 1 92 ? -11.199 8.111 13.986 1.00 94.38 92 SER A CA 1
ATOM 713 C C . SER A 1 92 ? -11.963 7.647 15.224 1.00 94.38 92 SER A C 1
ATOM 715 O O . SER A 1 92 ? -13.021 7.036 15.063 1.00 94.38 92 SER A O 1
ATOM 717 N N . ALA A 1 93 ? -11.445 7.880 16.432 1.00 94.62 93 ALA A N 1
ATOM 718 C CA . ALA A 1 93 ? -12.095 7.473 17.673 1.00 94.62 93 ALA A CA 1
ATOM 719 C C . ALA A 1 93 ? -13.305 8.348 18.026 1.00 94.62 93 ALA A C 1
ATOM 721 O O . ALA A 1 93 ? -13.336 9.544 17.743 1.00 94.62 93 ALA A O 1
ATOM 722 N N . ASP A 1 94 ? -14.302 7.739 18.661 1.00 92.00 94 ASP A N 1
ATOM 723 C CA . ASP A 1 94 ? -15.421 8.449 19.277 1.00 92.00 94 ASP A CA 1
ATOM 724 C C . ASP A 1 94 ? -15.124 8.879 20.727 1.00 92.00 94 ASP A C 1
ATOM 726 O O . ASP A 1 94 ? -14.006 8.741 21.222 1.00 92.00 94 ASP A O 1
ATOM 730 N N . GLU A 1 95 ? -16.144 9.394 21.421 1.00 90.25 95 GLU A N 1
ATOM 731 C CA . GLU A 1 95 ? -16.052 9.851 22.816 1.00 90.25 95 GLU A CA 1
ATOM 732 C C . GLU A 1 95 ? -15.650 8.739 23.805 1.00 90.25 95 GLU A C 1
ATOM 734 O O . GLU A 1 95 ? -15.096 9.030 24.864 1.00 90.25 95 GLU A O 1
ATOM 739 N N . GLU A 1 96 ? -15.895 7.472 23.460 1.00 87.94 96 GLU A N 1
ATOM 740 C CA . GLU A 1 96 ? -15.522 6.298 24.258 1.00 87.94 96 GLU A CA 1
ATOM 741 C C . GLU A 1 96 ? -14.129 5.752 23.891 1.00 87.94 96 GLU A C 1
ATOM 743 O O . GLU A 1 96 ? -13.642 4.805 24.512 1.00 87.94 96 GLU A O 1
ATOM 748 N N . GLY A 1 97 ? -13.459 6.360 22.907 1.00 90.94 97 GLY A N 1
ATOM 749 C CA . GLY A 1 97 ? -12.127 5.968 22.454 1.00 90.94 97 GLY A CA 1
ATOM 750 C C . GLY A 1 97 ? -12.122 4.844 21.415 1.00 90.94 97 GLY A C 1
ATOM 751 O O . GLY A 1 97 ? -11.061 4.276 21.144 1.00 90.94 97 GLY A O 1
ATOM 752 N N . PHE A 1 98 ? -13.267 4.506 20.813 1.00 92.38 98 PHE A N 1
ATOM 753 C CA . PHE A 1 98 ? -13.365 3.441 19.814 1.00 92.38 98 PHE A CA 1
ATOM 754 C C . PHE A 1 98 ? -13.304 3.976 18.384 1.00 92.38 98 PHE A C 1
ATOM 756 O O . PHE A 1 98 ? -14.142 4.775 17.966 1.00 92.38 98 PHE A O 1
ATOM 763 N N . SER A 1 99 ? -12.353 3.473 17.594 1.00 94.38 99 SER A N 1
ATOM 764 C CA . SER A 1 99 ? -12.183 3.858 16.191 1.00 94.38 99 SER A CA 1
ATOM 765 C C . SER A 1 99 ? -13.394 3.492 15.329 1.00 94.38 99 SER A C 1
ATOM 767 O O . SER A 1 99 ? -13.899 2.367 15.356 1.00 94.38 99 SER A O 1
ATOM 769 N N . ARG A 1 100 ? -13.855 4.453 14.526 1.00 94.94 100 ARG A N 1
ATOM 770 C CA . ARG A 1 100 ? -15.024 4.351 13.637 1.00 94.94 100 ARG A CA 1
ATOM 771 C C . ARG A 1 100 ? -14.656 4.344 12.156 1.00 94.94 100 ARG A C 1
ATOM 773 O O . ARG A 1 100 ? -15.496 4.021 11.320 1.00 94.94 100 ARG A O 1
ATOM 780 N N . ILE A 1 101 ? -13.411 4.687 11.831 1.00 95.81 101 ILE A N 1
ATOM 781 C CA . ILE A 1 101 ? -12.917 4.839 10.462 1.00 95.81 101 ILE A CA 1
ATOM 782 C C . ILE A 1 101 ? -11.593 4.087 10.336 1.00 95.81 101 ILE A C 1
ATOM 784 O O . ILE A 1 101 ? -10.652 4.329 11.089 1.00 95.81 101 ILE A O 1
ATOM 788 N N . TYR A 1 102 ? -11.540 3.185 9.359 1.00 95.44 102 TYR A N 1
ATOM 789 C CA . TYR A 1 102 ? -10.392 2.335 9.055 1.00 95.44 102 TYR A CA 1
ATOM 790 C C . TYR A 1 102 ? -9.976 2.534 7.598 1.00 95.44 102 TYR A C 1
ATOM 792 O O . TYR A 1 102 ? -10.838 2.750 6.740 1.00 95.44 102 TYR A O 1
ATOM 800 N N . ALA A 1 103 ? -8.680 2.428 7.307 1.00 94.00 103 ALA A N 1
ATOM 801 C CA . ALA A 1 103 ? -8.160 2.501 5.942 1.00 94.00 103 ALA A CA 1
ATOM 802 C C . ALA A 1 103 ? -7.408 1.216 5.574 1.00 94.00 103 ALA A C 1
ATOM 804 O O . ALA A 1 103 ? -6.441 0.835 6.231 1.00 94.00 103 ALA A O 1
ATOM 805 N N . VAL A 1 104 ? -7.862 0.560 4.503 1.00 92.94 104 VAL A N 1
ATOM 806 C CA . VAL A 1 104 ? -7.378 -0.755 4.057 1.00 92.94 104 VAL A CA 1
ATOM 807 C C . VAL A 1 104 ? -7.057 -0.759 2.562 1.00 92.94 104 VAL A C 1
ATOM 809 O O . VAL A 1 104 ? -7.650 -0.011 1.779 1.00 92.94 104 VAL A O 1
ATOM 812 N N . GLY A 1 105 ? -6.152 -1.640 2.157 1.00 90.19 105 GLY A N 1
ATOM 813 C CA . GLY A 1 105 ? -5.629 -1.745 0.806 1.00 90.19 105 GLY A CA 1
ATOM 814 C C . GLY A 1 105 ? -4.671 -0.608 0.465 1.00 90.19 105 GLY A C 1
ATOM 815 O O . GLY A 1 105 ? -3.946 -0.068 1.299 1.00 90.19 105 GLY A O 1
ATOM 816 N N . ASP A 1 106 ? -4.674 -0.217 -0.805 1.00 89.38 106 ASP A N 1
ATOM 817 C CA . ASP A 1 106 ? -3.650 0.690 -1.317 1.00 89.38 106 ASP A CA 1
ATOM 818 C C . ASP A 1 106 ? -3.785 2.135 -0.810 1.00 89.38 106 ASP A C 1
ATOM 820 O O . ASP A 1 106 ? -2.878 2.932 -1.020 1.00 89.38 106 ASP A O 1
ATOM 824 N N . CYS A 1 107 ? -4.887 2.505 -0.149 1.00 89.19 107 CYS A N 1
ATOM 825 C CA . CYS A 1 107 ? -5.163 3.895 0.229 1.00 89.19 107 CYS A CA 1
ATOM 826 C C . CYS A 1 107 ? -4.360 4.398 1.438 1.00 89.19 107 CYS A C 1
ATOM 828 O O . CYS A 1 107 ? -4.166 5.609 1.575 1.00 89.19 107 CYS A O 1
ATOM 830 N N . ASN A 1 108 ? -3.901 3.495 2.305 1.00 89.75 108 ASN A N 1
ATOM 831 C CA . ASN A 1 108 ? -3.109 3.851 3.477 1.00 89.75 108 ASN A CA 1
ATOM 832 C C . ASN A 1 108 ? -1.628 4.043 3.117 1.00 89.75 108 ASN A C 1
ATOM 834 O O . ASN A 1 108 ? -1.163 3.597 2.065 1.00 89.75 108 ASN A O 1
ATOM 838 N N . VAL A 1 109 ? -0.865 4.699 3.989 1.00 85.25 109 VAL A N 1
ATOM 839 C CA . VAL A 1 109 ? 0.591 4.829 3.827 1.00 85.25 109 VAL A CA 1
ATOM 840 C C . VAL A 1 109 ? 1.282 3.475 4.007 1.00 85.25 109 VAL A C 1
ATOM 842 O O . VAL A 1 109 ? 2.251 3.171 3.311 1.00 85.25 109 VAL A O 1
ATOM 845 N N . GLY A 1 110 ? 0.722 2.622 4.874 1.00 75.44 110 GLY A N 1
ATOM 846 C CA . GLY A 1 110 ? 1.239 1.295 5.187 1.00 75.44 110 GLY A CA 1
ATOM 847 C C . GLY A 1 110 ? 2.666 1.352 5.714 1.00 75.44 110 GLY A C 1
ATOM 848 O O . GLY A 1 110 ? 3.472 0.528 5.329 1.00 75.44 110 GLY A O 1
ATOM 849 N N . GLY A 1 111 ? 3.018 2.375 6.490 1.00 74.56 111 GLY A N 1
ATOM 850 C CA . GLY A 1 111 ? 4.380 2.637 6.931 1.00 74.56 111 GLY A CA 1
ATOM 851 C C . GLY A 1 111 ? 4.415 3.773 7.949 1.00 74.56 111 GLY A C 1
ATOM 852 O O . GLY A 1 111 ? 4.359 4.929 7.545 1.00 74.56 111 GLY A O 1
ATOM 853 N N . ILE A 1 112 ? 4.515 3.465 9.244 1.00 71.69 112 ILE A N 1
ATOM 854 C CA . ILE A 1 112 ? 4.653 4.491 10.293 1.00 71.69 112 ILE A CA 1
ATOM 855 C C . ILE A 1 112 ? 6.140 4.766 10.479 1.00 71.69 112 ILE A C 1
ATOM 857 O O . ILE A 1 112 ? 6.836 4.022 11.167 1.00 71.69 112 ILE A O 1
ATOM 861 N N . ALA A 1 113 ? 6.646 5.823 9.852 1.00 66.25 113 ALA A N 1
ATOM 862 C CA . ALA A 1 113 ? 8.067 6.130 9.912 1.00 66.25 113 ALA A CA 1
ATOM 863 C C . ALA A 1 113 ? 8.535 6.433 11.343 1.00 66.25 113 ALA A C 1
ATOM 865 O O . ALA A 1 113 ? 7.958 7.261 12.042 1.00 66.25 113 ALA A O 1
ATOM 866 N N . SER A 1 114 ? 9.641 5.811 11.752 1.00 68.56 114 SER A N 1
ATOM 867 C CA . SER A 1 114 ? 10.391 6.206 12.948 1.00 68.56 114 SER A CA 1
ATOM 868 C C . SER A 1 114 ? 11.710 6.858 12.521 1.00 68.56 114 SER A C 1
ATOM 870 O O . SER A 1 114 ? 12.523 6.206 11.857 1.00 68.56 114 SER A O 1
ATOM 872 N N . PRO A 1 115 ? 11.943 8.149 12.836 1.00 71.75 115 PRO A N 1
ATOM 873 C CA . PRO A 1 115 ? 13.166 8.840 12.439 1.00 71.75 115 PRO A CA 1
ATOM 874 C C . PRO A 1 115 ? 14.426 8.116 12.927 1.00 71.75 115 PRO A C 1
ATOM 876 O O . PRO A 1 115 ? 14.548 7.787 14.103 1.00 71.75 115 PRO A O 1
ATOM 879 N N . GLY A 1 116 ? 15.384 7.897 12.022 1.00 71.44 116 GLY A N 1
ATOM 880 C CA . GLY A 1 116 ? 16.664 7.253 12.344 1.00 71.44 116 GLY A CA 1
ATOM 881 C C . GLY A 1 116 ? 16.629 5.723 12.407 1.00 71.44 116 GLY A C 1
ATOM 882 O O . GLY A 1 116 ? 17.662 5.123 12.694 1.00 71.44 116 GLY A O 1
ATOM 883 N N . VAL A 1 117 ? 15.485 5.103 12.111 1.00 76.44 117 VAL A N 1
ATOM 884 C CA . VAL A 1 117 ? 15.281 3.650 12.145 1.00 76.44 117 VAL A CA 1
ATOM 885 C C . VAL A 1 117 ? 15.053 3.124 10.725 1.00 76.44 117 VAL A C 1
ATOM 887 O O . VAL A 1 117 ? 14.426 3.797 9.897 1.00 76.44 117 VAL A O 1
ATOM 890 N N . ALA A 1 118 ? 15.590 1.938 10.427 1.00 75.56 118 ALA A N 1
ATOM 891 C CA . ALA A 1 118 ? 15.410 1.297 9.127 1.00 75.56 118 ALA A CA 1
ATOM 892 C C . ALA A 1 118 ? 13.911 1.025 8.865 1.00 75.56 118 ALA A C 1
ATOM 894 O O . ALA A 1 118 ? 13.192 0.721 9.818 1.00 75.56 118 ALA A O 1
ATOM 895 N N . PRO A 1 119 ? 13.405 1.138 7.621 1.00 72.56 119 PRO A N 1
ATOM 896 C CA . PRO A 1 119 ? 11.983 0.940 7.322 1.00 72.56 119 PRO A CA 1
ATOM 897 C C . PRO A 1 119 ? 11.391 -0.381 7.810 1.00 72.56 119 PRO A C 1
ATOM 899 O O . PRO A 1 119 ? 10.208 -0.453 8.122 1.00 72.56 119 PRO A O 1
ATOM 902 N N . GLU A 1 120 ? 12.212 -1.420 7.897 1.00 72.94 120 GLU A N 1
ATOM 903 C CA . GLU A 1 120 ? 11.839 -2.752 8.369 1.00 72.94 120 GLU A CA 1
ATOM 904 C C . GLU A 1 120 ? 11.612 -2.805 9.888 1.00 72.94 120 GLU A C 1
ATOM 906 O O . GLU A 1 120 ? 10.933 -3.702 10.381 1.00 72.94 120 GLU A O 1
ATOM 911 N N . GLU A 1 121 ? 12.177 -1.846 10.619 1.00 73.06 121 GLU A N 1
ATOM 912 C CA . GLU A 1 121 ? 12.101 -1.704 12.076 1.00 73.06 121 GLU A CA 1
ATOM 913 C C . GLU A 1 121 ? 11.057 -0.655 12.504 1.00 73.06 121 GLU A C 1
ATOM 915 O O . GLU A 1 121 ? 10.929 -0.323 13.684 1.00 73.06 121 GLU A O 1
ATOM 920 N N . TRP A 1 122 ? 10.300 -0.111 11.552 1.00 78.00 122 TRP A N 1
ATOM 921 C CA . TRP A 1 122 ? 9.191 0.789 11.841 1.00 78.00 122 TRP A CA 1
ATOM 922 C C . TRP A 1 122 ? 8.050 0.061 12.572 1.00 78.00 122 TRP A C 1
ATOM 924 O O . TRP A 1 122 ? 7.825 -1.124 12.318 1.00 78.00 122 TRP A O 1
ATOM 934 N N . PRO A 1 123 ? 7.273 0.762 13.429 1.00 77.75 123 PRO A N 1
ATOM 935 C CA . PRO A 1 123 ? 6.083 0.204 14.079 1.00 77.75 123 PRO A CA 1
ATOM 936 C C . PRO A 1 123 ? 5.124 -0.483 13.102 1.00 77.75 123 PRO A C 1
ATOM 938 O O . PRO A 1 123 ? 4.559 -1.530 13.412 1.00 77.75 123 PRO A O 1
ATOM 941 N N . ILE A 1 124 ? 4.984 0.099 11.909 1.00 80.44 124 ILE A N 1
ATOM 942 C CA . ILE A 1 124 ? 4.413 -0.551 10.734 1.00 80.44 124 ILE A CA 1
ATOM 943 C C . ILE A 1 124 ? 5.432 -0.356 9.614 1.00 80.44 124 ILE A C 1
ATOM 945 O O . ILE A 1 124 ? 5.659 0.791 9.223 1.00 80.44 124 ILE A O 1
ATOM 949 N N . PRO A 1 125 ? 6.078 -1.414 9.113 1.00 78.00 125 PRO A N 1
ATOM 950 C CA . PRO A 1 125 ? 6.981 -1.295 7.978 1.00 78.00 125 PRO A CA 1
ATOM 951 C C . PRO A 1 125 ? 6.192 -1.143 6.670 1.00 78.00 125 PRO A C 1
ATOM 953 O O . PRO A 1 125 ? 5.022 -1.526 6.626 1.00 78.00 125 PRO A O 1
ATOM 956 N N . PRO A 1 126 ? 6.827 -0.637 5.593 1.00 78.44 126 PRO A N 1
ATOM 957 C CA . PRO A 1 126 ? 6.194 -0.460 4.291 1.00 78.44 126 PRO A CA 1
ATOM 958 C C . PRO A 1 126 ? 5.418 -1.694 3.805 1.00 78.44 126 PRO A C 1
ATOM 960 O O . PRO A 1 126 ? 5.996 -2.757 3.571 1.00 78.44 126 PRO A O 1
ATOM 963 N N . ILE A 1 127 ? 4.114 -1.524 3.600 1.00 82.38 127 ILE A N 1
ATOM 964 C CA . ILE A 1 127 ? 3.198 -2.549 3.105 1.00 82.38 127 ILE A CA 1
ATOM 965 C C . ILE A 1 127 ? 3.172 -2.511 1.571 1.00 82.38 127 ILE A C 1
ATOM 967 O O . ILE A 1 127 ? 2.838 -1.471 0.986 1.00 82.38 127 ILE A O 1
ATOM 971 N N . PRO A 1 128 ? 3.488 -3.628 0.888 1.00 81.12 128 PRO A N 1
ATOM 972 C CA . PRO A 1 128 ? 3.303 -3.739 -0.552 1.00 81.12 128 PRO A CA 1
ATOM 973 C C . PRO A 1 128 ? 1.858 -3.444 -0.970 1.00 81.12 128 PRO A C 1
ATOM 975 O O . PRO A 1 128 ? 0.912 -4.016 -0.436 1.00 81.12 128 PRO A O 1
ATOM 978 N N . LYS A 1 129 ? 1.702 -2.580 -1.975 1.00 84.19 129 LYS A N 1
ATOM 979 C CA . LYS A 1 129 ? 0.408 -2.157 -2.532 1.00 84.19 129 LYS A CA 1
ATOM 980 C C . LYS A 1 129 ? -0.096 -3.185 -3.548 1.00 84.19 129 LYS A C 1
ATOM 982 O O . LYS A 1 129 ? 0.129 -3.057 -4.753 1.00 84.19 129 LYS A O 1
ATOM 987 N N . ILE A 1 130 ? -0.609 -4.296 -3.022 1.00 85.50 130 ILE A N 1
ATOM 988 C CA . ILE A 1 130 ? -1.104 -5.471 -3.753 1.00 85.50 130 ILE A CA 1
ATOM 989 C C . ILE A 1 130 ? -2.325 -6.063 -3.032 1.00 85.50 130 ILE A C 1
ATOM 991 O O . ILE A 1 130 ? -2.592 -5.749 -1.875 1.00 85.50 130 ILE A O 1
ATOM 995 N N . SER A 1 131 ? -3.065 -6.950 -3.706 1.00 88.62 131 SER A N 1
ATOM 996 C CA . SER A 1 131 ? -4.339 -7.476 -3.194 1.00 88.62 131 SER A CA 1
ATOM 997 C C . SER A 1 131 ? -4.210 -8.243 -1.877 1.00 88.62 131 SER A C 1
ATOM 999 O O . SER A 1 131 ? -5.034 -8.052 -0.994 1.00 88.62 131 SER A O 1
ATOM 1001 N N . TYR A 1 132 ? -3.171 -9.069 -1.716 1.00 88.62 132 TYR A N 1
ATOM 1002 C CA . TYR A 1 132 ? -3.045 -9.954 -0.553 1.00 88.62 132 TYR A CA 1
ATOM 1003 C C . TYR A 1 132 ? -2.959 -9.201 0.795 1.00 88.62 132 TYR A C 1
ATOM 1005 O O . TYR A 1 132 ? -3.798 -9.458 1.654 1.00 88.62 132 TYR A O 1
ATOM 1013 N N . PRO A 1 133 ? -2.047 -8.226 1.000 1.00 88.12 133 PRO A N 1
ATOM 1014 C CA . PRO A 1 133 ? -2.075 -7.367 2.184 1.00 88.12 133 PRO A CA 1
ATOM 1015 C C . PRO A 1 133 ? -3.404 -6.632 2.367 1.00 88.12 133 PRO A C 1
ATOM 1017 O O . PRO A 1 133 ? -3.902 -6.569 3.484 1.00 88.12 133 PRO A O 1
ATOM 1020 N N . GLY A 1 134 ? -4.016 -6.135 1.286 1.00 90.44 134 GLY A N 1
ATOM 1021 C CA . GLY A 1 134 ? -5.314 -5.461 1.370 1.00 90.44 134 GLY A CA 1
ATOM 1022 C C . GLY A 1 134 ? -6.446 -6.368 1.871 1.00 90.44 134 GLY A C 1
ATOM 1023 O O . GLY A 1 134 ? -7.296 -5.924 2.642 1.00 90.44 134 GLY A O 1
ATOM 1024 N N . GLU A 1 135 ? -6.452 -7.643 1.475 1.00 91.62 135 GLU A N 1
ATOM 1025 C CA . GLU A 1 135 ? -7.408 -8.649 1.957 1.00 91.62 135 GLU A CA 1
ATOM 1026 C C . GLU A 1 135 ? -7.217 -8.942 3.455 1.00 91.62 135 GLU A C 1
ATOM 1028 O O . GLU A 1 135 ? -8.193 -8.973 4.211 1.00 91.62 135 GLU A O 1
ATOM 1033 N N . GLU A 1 136 ? -5.970 -9.087 3.906 1.00 90.62 136 GLU A N 1
ATOM 1034 C CA . GLU A 1 136 ? -5.642 -9.293 5.323 1.00 90.62 136 GLU A CA 1
ATOM 1035 C C . GLU A 1 136 ? -5.998 -8.067 6.180 1.00 90.62 136 GLU A C 1
ATOM 1037 O O . GLU A 1 136 ? -6.607 -8.198 7.246 1.00 90.62 136 GLU A O 1
ATOM 1042 N N . GLU A 1 137 ? -5.701 -6.859 5.696 1.00 92.75 137 GLU A N 1
ATOM 1043 C CA . GLU A 1 137 ? -6.106 -5.608 6.342 1.00 92.75 137 GLU A CA 1
ATOM 1044 C C . GLU A 1 137 ? -7.632 -5.528 6.498 1.00 92.75 137 GLU A C 1
ATOM 1046 O O . GLU A 1 137 ? -8.144 -5.220 7.581 1.00 92.75 137 GLU A O 1
ATOM 1051 N N . ALA A 1 138 ? -8.380 -5.878 5.448 1.00 94.06 138 ALA A N 1
ATOM 1052 C CA . ALA A 1 138 ? -9.837 -5.901 5.487 1.00 94.06 138 ALA A CA 1
ATOM 1053 C C . ALA A 1 138 ? -10.378 -6.900 6.521 1.00 94.06 138 ALA A C 1
ATOM 1055 O O . ALA A 1 138 ? -11.347 -6.589 7.222 1.00 94.06 138 ALA A O 1
ATOM 1056 N N . LEU A 1 139 ? -9.750 -8.070 6.674 1.00 93.94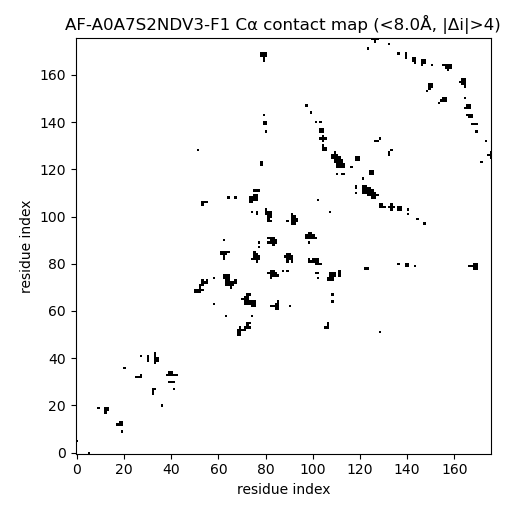 139 LEU A N 1
ATOM 1057 C CA . LEU A 1 139 ? -10.137 -9.053 7.688 1.00 93.94 139 LEU A CA 1
ATOM 1058 C C . LEU A 1 139 ? -9.967 -8.491 9.105 1.00 93.94 139 LEU A C 1
ATOM 1060 O O . LEU A 1 139 ? -10.863 -8.646 9.943 1.00 93.94 139 LEU A O 1
ATOM 1064 N N . ILE A 1 140 ? -8.853 -7.811 9.368 1.00 93.19 140 ILE A N 1
ATOM 1065 C CA . ILE A 1 140 ? -8.548 -7.222 10.678 1.00 93.19 140 ILE A CA 1
ATOM 1066 C C . ILE A 1 140 ? -9.507 -6.074 10.993 1.00 93.19 140 ILE A C 1
ATOM 1068 O O . ILE A 1 140 ? -10.126 -6.080 12.061 1.00 93.19 140 ILE A O 1
ATOM 1072 N N . ALA A 1 141 ? -9.709 -5.151 10.051 1.00 95.12 141 ALA A N 1
ATOM 1073 C CA . ALA A 1 141 ? -10.658 -4.053 10.207 1.00 95.12 141 ALA A CA 1
ATOM 1074 C C . ALA A 1 141 ? -12.081 -4.577 10.471 1.00 95.12 141 ALA A C 1
ATOM 1076 O O . ALA A 1 141 ? -12.724 -4.161 11.436 1.00 95.12 141 ALA A O 1
ATOM 1077 N N . CYS A 1 142 ? -12.549 -5.570 9.702 1.00 96.25 142 CYS A N 1
ATOM 1078 C CA . CYS A 1 142 ? -13.853 -6.204 9.930 1.00 96.25 142 CYS A CA 1
ATOM 1079 C C . CYS A 1 142 ? -13.962 -6.820 11.333 1.00 96.25 142 CYS A C 1
ATOM 1081 O O . CYS A 1 142 ? -14.972 -6.643 12.018 1.00 96.25 142 CYS A O 1
ATOM 1083 N N . LYS A 1 143 ? -12.926 -7.536 11.791 1.00 94.75 143 LYS A N 1
ATOM 1084 C CA . LYS A 1 143 ? -12.910 -8.121 13.140 1.00 94.75 143 LYS A CA 1
ATOM 1085 C C . LYS A 1 143 ? -12.943 -7.047 14.225 1.00 94.75 143 LYS A C 1
ATOM 1087 O O . LYS A 1 143 ? -13.652 -7.236 15.214 1.00 94.75 143 LYS A O 1
ATOM 1092 N N . ASN A 1 144 ? -12.230 -5.940 14.037 1.00 95.44 144 ASN A N 1
ATOM 1093 C CA . ASN A 1 144 ? -12.235 -4.813 14.967 1.00 95.44 144 ASN A CA 1
ATOM 1094 C C . ASN A 1 144 ? -13.613 -4.152 15.035 1.00 95.44 144 ASN A C 1
ATOM 1096 O O . ASN A 1 144 ? -14.133 -3.980 16.136 1.00 95.44 144 ASN A O 1
ATOM 1100 N N . ILE A 1 145 ? -14.262 -3.922 13.890 1.00 95.38 145 ILE A N 1
ATOM 1101 C CA . ILE A 1 145 ? -15.640 -3.412 13.826 1.00 95.38 145 ILE A CA 1
ATOM 1102 C C . ILE A 1 145 ? -16.596 -4.329 14.603 1.00 95.38 145 ILE A C 1
ATOM 1104 O O . ILE A 1 145 ? -17.331 -3.855 15.466 1.00 95.38 145 ILE A O 1
ATOM 1108 N N . CYS A 1 146 ? -16.554 -5.647 14.373 1.00 95.00 146 CYS A N 1
ATOM 1109 C CA . CYS A 1 146 ? -17.412 -6.590 15.100 1.00 95.00 146 CYS A CA 1
ATOM 1110 C C . CYS A 1 146 ? -17.146 -6.609 16.614 1.00 95.00 146 CYS A C 1
ATOM 1112 O O . CYS A 1 146 ? -18.067 -6.824 17.399 1.00 95.00 146 CYS A O 1
ATOM 1114 N N . LYS A 1 147 ? -15.894 -6.435 17.043 1.00 94.12 147 LYS A N 1
ATOM 1115 C CA . LYS A 1 147 ? -15.547 -6.382 18.470 1.00 94.12 147 LYS A CA 1
ATOM 1116 C C . LYS A 1 147 ? -16.057 -5.108 19.125 1.00 94.12 147 LYS A C 1
ATOM 1118 O O . LYS A 1 147 ? -16.642 -5.181 20.200 1.00 94.12 147 LYS A O 1
ATOM 1123 N N . ILE A 1 148 ? -15.870 -3.973 18.463 1.00 93.75 148 ILE A N 1
ATOM 1124 C CA . ILE A 1 148 ? -16.346 -2.679 18.944 1.00 93.75 148 ILE A CA 1
ATOM 1125 C C . ILE A 1 148 ? -17.878 -2.661 19.002 1.00 93.75 148 ILE A C 1
ATOM 1127 O O . ILE A 1 148 ? -18.432 -2.171 19.979 1.00 93.75 148 ILE A O 1
ATOM 1131 N N . ASP A 1 149 ? -18.568 -3.249 18.021 1.00 94.31 149 ASP A N 1
ATOM 1132 C CA . ASP A 1 149 ? -20.029 -3.398 18.057 1.00 94.31 149 ASP A CA 1
ATOM 1133 C C . ASP A 1 149 ? -20.501 -4.131 19.324 1.00 94.31 149 ASP A C 1
ATOM 1135 O O . ASP A 1 149 ? -21.402 -3.675 20.028 1.00 94.31 149 ASP A O 1
ATOM 1139 N N . ARG A 1 150 ? -19.834 -5.239 19.668 1.00 94.25 150 ARG A N 1
ATOM 1140 C CA . ARG A 1 150 ? -20.133 -6.014 20.881 1.00 94.25 150 ARG A CA 1
ATOM 1141 C C . ARG A 1 150 ? -19.839 -5.232 22.164 1.00 94.25 150 ARG A C 1
ATOM 1143 O O . ARG A 1 150 ? -20.650 -5.278 23.086 1.00 94.25 150 ARG A O 1
ATOM 1150 N N . LEU A 1 151 ? -18.721 -4.513 22.211 1.00 92.56 151 LEU A N 1
ATOM 1151 C CA . LEU A 1 151 ? -18.338 -3.702 23.368 1.00 92.56 151 LEU A CA 1
ATOM 1152 C C . LEU A 1 151 ? -19.341 -2.570 23.615 1.00 92.56 151 LEU A C 1
ATOM 1154 O O . LEU A 1 151 ? -19.871 -2.454 24.716 1.00 92.56 151 LEU A O 1
ATOM 1158 N N . VAL A 1 152 ? -19.641 -1.788 22.578 1.00 91.06 152 VAL A N 1
ATOM 1159 C CA . VAL A 1 152 ? -20.398 -0.533 22.700 1.00 91.06 152 VAL A CA 1
ATOM 1160 C C . VAL A 1 152 ? -21.903 -0.776 22.737 1.00 91.06 152 VAL A C 1
ATOM 1162 O O . VAL A 1 152 ? -22.601 -0.230 23.585 1.00 91.06 152 VAL A O 1
ATOM 1165 N N . TYR A 1 153 ? -22.431 -1.626 21.851 1.00 90.44 153 TYR A N 1
ATOM 1166 C CA . TYR A 1 153 ? -23.883 -1.789 21.710 1.00 90.44 153 TYR A CA 1
ATOM 1167 C C . TYR A 1 153 ? -24.448 -2.990 22.465 1.00 90.44 153 TYR A C 1
ATOM 1169 O O . TYR A 1 153 ? -25.647 -3.019 22.745 1.00 90.44 153 TYR A O 1
ATOM 1177 N N . LYS A 1 154 ? -23.616 -3.984 22.805 1.00 92.31 154 LYS A N 1
ATOM 1178 C CA . LYS A 1 154 ? -24.054 -5.164 23.574 1.00 92.31 154 LYS A CA 1
ATOM 1179 C C . LYS A 1 154 ? -23.534 -5.186 25.009 1.00 92.31 154 LYS A C 1
ATOM 1181 O O . LYS A 1 154 ? -24.001 -6.011 25.791 1.00 92.31 154 LYS A O 1
ATOM 1186 N N . GLY A 1 155 ? -22.591 -4.307 25.361 1.00 91.19 155 GLY A N 1
ATOM 1187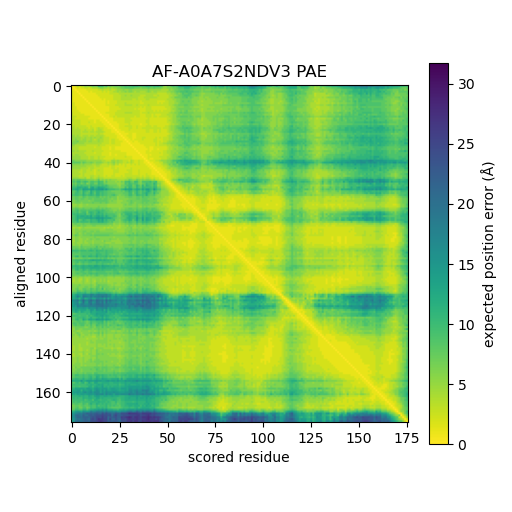 C CA . GLY A 1 155 ? -21.945 -4.302 26.676 1.00 91.19 155 GLY A CA 1
ATOM 1188 C C . GLY A 1 155 ? -21.171 -5.591 26.970 1.00 91.19 155 GLY A C 1
ATOM 1189 O O . GLY A 1 155 ? -20.936 -5.931 28.129 1.00 91.19 155 GLY A O 1
ATOM 1190 N N . GLU A 1 156 ? -20.812 -6.350 25.933 1.00 93.75 156 GLU A N 1
ATOM 1191 C CA . GLU A 1 156 ? -20.068 -7.594 26.076 1.00 93.75 156 GLU A CA 1
ATOM 1192 C C . GLU A 1 156 ? -18.580 -7.268 26.164 1.00 93.75 156 GLU A C 1
ATOM 1194 O O . GLU A 1 156 ? -18.019 -6.671 25.253 1.00 93.75 156 GLU A O 1
ATOM 1199 N N . THR A 1 157 ? -17.924 -7.688 27.243 1.00 93.75 157 THR A N 1
ATOM 1200 C CA . THR A 1 157 ? -16.490 -7.432 27.465 1.00 93.75 157 THR A CA 1
ATOM 1201 C C . THR A 1 157 ? -15.606 -8.632 27.135 1.00 93.75 157 THR A C 1
ATOM 1203 O O . THR A 1 157 ? -14.391 -8.494 27.030 1.00 93.75 157 THR A O 1
ATOM 1206 N N . HIS A 1 158 ? -16.204 -9.812 26.947 1.00 94.69 158 HIS A N 1
ATOM 1207 C CA . HIS A 1 158 ? -15.496 -11.069 26.715 1.00 94.69 158 HIS A CA 1
ATOM 1208 C C . HIS A 1 158 ? -16.093 -11.852 25.535 1.00 94.69 158 HIS A C 1
ATOM 1210 O O . HIS A 1 158 ? -17.262 -11.700 25.162 1.00 94.69 158 HIS A O 1
ATOM 1216 N N . ASP A 1 159 ? -15.278 -12.690 24.901 1.00 90.31 159 ASP A N 1
ATOM 1217 C CA . ASP A 1 159 ? -15.730 -13.642 23.895 1.00 90.31 159 ASP A CA 1
ATOM 1218 C C . ASP A 1 159 ? -16.362 -14.900 24.520 1.00 90.31 159 ASP A C 1
ATOM 1220 O O . ASP A 1 159 ? -16.477 -15.037 25.737 1.00 90.31 159 ASP A O 1
ATOM 1224 N N . LEU A 1 160 ? -16.797 -15.833 23.667 1.00 88.50 160 LEU A N 1
ATOM 1225 C CA . LEU A 1 160 ? -17.442 -17.080 24.096 1.00 88.50 160 LEU A CA 1
ATOM 1226 C C . LEU A 1 160 ? -16.523 -17.994 24.925 1.00 88.50 1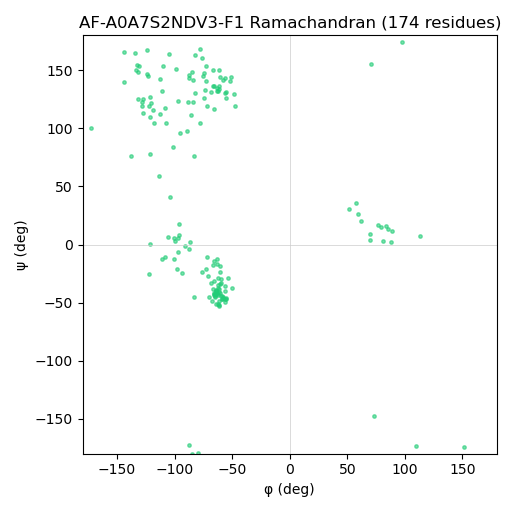60 LEU A C 1
ATOM 1228 O O . LEU A 1 160 ? -17.016 -18.909 25.581 1.00 88.50 160 LEU A O 1
ATOM 1232 N N . PHE A 1 161 ? -15.209 -17.764 24.891 1.00 91.62 161 PHE A N 1
ATOM 1233 C CA . PHE A 1 161 ? -14.197 -18.530 25.614 1.00 91.62 161 PHE A CA 1
ATOM 1234 C C . PHE A 1 161 ? -13.640 -17.767 26.826 1.00 91.62 161 PHE A C 1
ATOM 1236 O O . PHE A 1 161 ? -12.715 -18.251 27.478 1.00 91.62 161 PHE A O 1
ATOM 1243 N N . GLY A 1 162 ? -14.207 -16.601 27.153 1.00 90.69 162 GLY A N 1
ATOM 1244 C CA . GLY A 1 162 ? -13.789 -15.783 28.288 1.00 90.69 162 GLY A CA 1
ATOM 1245 C C . GLY A 1 162 ? -12.538 -14.942 28.031 1.00 90.69 162 GLY A C 1
ATOM 1246 O O . GLY A 1 162 ? -11.954 -14.447 28.992 1.00 90.69 162 GLY A O 1
ATOM 1247 N N . ALA A 1 163 ? -12.109 -14.764 26.778 1.00 92.25 163 ALA A N 1
ATOM 1248 C CA . ALA A 1 163 ? -11.035 -13.830 26.448 1.00 92.25 163 ALA A CA 1
ATOM 1249 C C . ALA A 1 163 ? -11.582 -12.405 26.295 1.00 92.25 163 ALA A C 1
ATOM 1251 O O . ALA A 1 163 ? -12.662 -12.201 25.743 1.00 92.25 163 ALA A O 1
ATOM 1252 N N . GLU A 1 164 ? -10.828 -11.411 26.757 1.00 94.00 164 GLU A N 1
ATOM 1253 C CA . GLU A 1 164 ? -11.207 -9.999 26.666 1.00 94.00 164 GLU A CA 1
ATOM 1254 C C . GLU A 1 164 ? -11.370 -9.539 25.205 1.00 94.00 164 GLU A C 1
ATOM 1256 O O . GLU A 1 164 ? -10.519 -9.790 24.338 1.00 94.00 164 GLU A O 1
ATOM 1261 N N . LEU A 1 165 ? -12.463 -8.826 24.928 1.00 92.19 165 LEU A N 1
ATOM 1262 C CA . LEU A 1 165 ? -12.687 -8.190 23.637 1.00 92.19 165 LEU A CA 1
ATOM 1263 C C . LEU A 1 165 ? -11.860 -6.910 23.544 1.00 92.19 165 LEU A C 1
ATOM 1265 O O . LEU A 1 165 ? -12.216 -5.878 24.093 1.00 92.19 165 LEU A O 1
ATOM 1269 N N . LYS A 1 166 ? -10.769 -6.979 22.784 1.00 91.31 166 LYS A N 1
ATOM 1270 C CA . LYS A 1 166 ? -9.933 -5.825 22.436 1.00 91.31 166 LYS A CA 1
ATOM 1271 C C . LYS A 1 166 ? -9.618 -5.779 20.942 1.00 91.31 166 LYS A C 1
ATOM 1273 O O . LYS A 1 166 ? -9.522 -6.860 20.340 1.00 91.31 166 LYS A O 1
ATOM 1278 N N . PRO A 1 167 ? -9.449 -4.591 20.335 1.00 91.19 167 PRO A N 1
ATOM 1279 C CA . PRO A 1 167 ? -9.017 -4.471 18.948 1.00 91.19 167 PRO A CA 1
ATOM 1280 C C . PRO A 1 167 ? -7.745 -5.280 18.672 1.00 91.19 167 PRO A C 1
ATOM 1282 O O . PRO A 1 167 ? -6.842 -5.379 19.504 1.00 91.19 167 PRO A O 1
ATOM 1285 N N . HIS A 1 168 ? -7.704 -5.907 17.506 1.00 89.94 168 HIS A N 1
ATOM 1286 C CA . HIS A 1 168 ? -6.523 -6.564 16.984 1.00 89.94 168 HIS A CA 1
ATOM 1287 C C . HIS A 1 168 ? -5.615 -5.533 16.329 1.00 89.94 168 HIS A C 1
ATOM 1289 O O . HIS A 1 168 ? -6.054 -4.768 15.469 1.00 89.94 168 HIS A O 1
ATOM 1295 N N . ALA A 1 169 ? -4.342 -5.579 16.705 1.00 89.12 169 ALA A N 1
ATOM 1296 C CA . ALA A 1 169 ? -3.292 -5.020 15.882 1.00 89.12 169 ALA A CA 1
ATOM 1297 C C . ALA A 1 169 ? -3.066 -5.913 14.654 1.00 89.12 169 ALA A C 1
ATOM 1299 O O . ALA A 1 169 ? -3.307 -7.128 14.684 1.00 89.12 169 ALA A O 1
ATOM 1300 N N . MET A 1 170 ? -2.576 -5.302 13.585 1.00 82.75 170 MET A N 1
ATOM 1301 C CA . MET A 1 170 ? -2.043 -5.993 12.431 1.00 82.75 170 MET A CA 1
ATOM 1302 C C . MET A 1 170 ? -0.917 -6.937 12.842 1.00 82.75 170 MET A C 1
ATOM 1304 O O . MET A 1 170 ? -0.123 -6.642 13.735 1.00 82.75 170 MET A O 1
ATOM 1308 N N . HIS A 1 171 ? -0.850 -8.090 12.184 1.00 72.44 171 HIS A N 1
ATOM 1309 C CA . HIS A 1 171 ? 0.221 -9.052 12.386 1.00 72.44 171 HIS A CA 1
ATOM 1310 C C . HIS A 1 171 ? 1.134 -9.014 11.154 1.00 72.44 171 HIS A C 1
ATOM 1312 O O . HIS A 1 171 ? 0.780 -9.483 10.077 1.00 72.44 171 HIS A O 1
ATOM 1318 N N . TRP A 1 172 ? 2.300 -8.387 11.310 1.00 68.31 172 TRP A N 1
ATOM 1319 C CA . TRP A 1 172 ? 3.393 -8.376 10.329 1.00 68.31 172 TRP A CA 1
ATOM 1320 C C . TRP A 1 172 ? 4.446 -9.434 10.752 1.00 68.31 172 TRP A C 1
ATOM 1322 O O . TRP A 1 172 ? 4.536 -9.695 11.955 1.00 68.31 172 TRP A O 1
ATOM 1332 N N . PRO A 1 173 ? 5.238 -10.070 9.852 1.00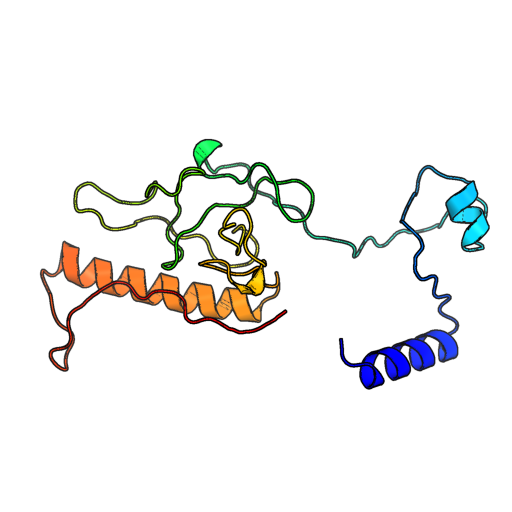 55.50 173 PRO A N 1
ATOM 1333 C CA . PRO A 1 173 ? 5.706 -9.519 8.590 1.00 55.50 173 PRO A CA 1
ATOM 1334 C C . PRO A 1 173 ? 5.470 -10.364 7.338 1.00 55.50 173 PRO A C 1
ATOM 1336 O O . PRO A 1 173 ? 6.025 -11.449 7.177 1.00 55.50 173 PRO A O 1
ATOM 1339 N N . TRP A 1 174 ? 4.766 -9.783 6.369 1.00 56.66 174 TRP A N 1
ATOM 1340 C CA . TRP A 1 174 ? 4.812 -10.244 4.985 1.00 56.66 174 TRP A CA 1
ATOM 1341 C C . TRP A 1 174 ? 5.735 -9.286 4.230 1.00 56.66 174 TRP A C 1
ATOM 1343 O O . TRP A 1 174 ? 5.300 -8.269 3.698 1.00 56.66 174 TRP A O 1
ATOM 1353 N N . GLY A 1 175 ? 7.043 -9.553 4.316 1.00 47.69 175 GLY A N 1
ATOM 1354 C CA . GLY A 1 175 ? 8.087 -8.710 3.729 1.00 47.69 175 GLY A CA 1
ATOM 1355 C C . GLY A 1 175 ? 7.834 -8.383 2.253 1.00 47.69 175 GLY A C 1
ATOM 1356 O O . GLY A 1 175 ? 7.314 -9.214 1.505 1.00 47.69 175 GLY A O 1
ATOM 1357 N N . ALA A 1 176 ? 8.204 -7.164 1.858 1.00 41.91 176 ALA A N 1
ATOM 1358 C CA . ALA A 1 176 ? 8.310 -6.753 0.459 1.00 41.91 176 ALA A CA 1
ATOM 1359 C C . ALA A 1 176 ? 9.480 -7.457 -0.257 1.00 41.91 176 ALA A C 1
ATOM 1361 O O . ALA A 1 176 ? 10.531 -7.676 0.389 1.00 41.91 176 ALA A O 1
#

Mean predicted aligned error: 6.45 Å

Solvent-accessible surface area (backbone atoms only — not comparable to full-atom values): 10799 Å² total; per-residue (Å²): 132,59,70,70,58,55,54,49,51,53,53,53,36,52,75,69,72,46,87,81,80,75,101,62,81,92,47,94,91,34,71,67,51,26,45,73,74,73,32,69,93,50,73,99,72,85,83,88,89,73,84,61,65,53,88,66,92,79,74,60,70,61,29,31,31,79,59,59,69,75,63,20,48,17,32,30,53,47,65,52,32,28,30,15,27,77,87,71,46,78,67,27,43,50,100,88,65,52,66,76,41,69,54,56,42,70,54,27,54,42,48,44,84,45,92,99,53,59,61,84,73,19,92,37,35,67,53,63,80,47,70,68,60,21,54,54,41,45,53,48,43,52,51,32,53,57,46,49,48,34,40,73,78,64,68,43,60,51,49,100,84,69,46,74,65,68,76,56,62,71,86,78,86,80,78,117

Sequence (176 aa):
MPPAAAKYCKRYMTRNHIAQHYETKYEPQSDAFWSKIGLVGGADKEYVCIGVKASNYFMPKETLSEKGPGGGGWIEIDSTLAVQTTEGESWSADEEGFSRIYAVGDCNVGGIASPGVAPEEWPIPPIPKISYPGEEEALIACKNICKIDRLVYKGETHDLFGAELKPHAMHWPWGA